Protein AF-A0A355CF50-F1 (afdb_monomer)

pLDDT: mean 78.57, std 14.61, range [40.44, 93.62]

Solvent-accessible surface area (backbone atoms only — not comparable to full-atom values): 6882 Å² total; per-residue (Å²): 145,86,80,70,68,63,63,57,54,55,49,59,54,49,64,58,42,71,77,31,81,57,75,63,32,55,54,50,51,54,53,51,51,53,53,50,50,53,52,49,54,50,50,45,46,55,44,18,62,77,69,74,44,64,57,89,41,47,36,65,70,34,50,57,57,45,48,59,56,47,52,57,33,39,77,69,70,77,45,91,52,69,60,62,51,50,62,76,39,28,75,85,52,52,26,62,59,77,86,53,72,73,56,56,56,50,54,51,52,51,51,53,54,59,61,75,74,109

Nearest PDB structures (foldseek):
  8tnm-assembly1_A  TM=4.807E-01  e=5.693E+00  synthetic construct

Radius of gyration: 20.05 Å; Cα contacts (8 Å, |Δi|>4): 61; chains: 1; bounding box: 43×49×40 Å

Sequence (118 aa):
MESRRDIFTDKTFTWVSLFVGGNNGVEIQIYATGIFDAVLNDLCSSVAVELGQPKERISVEMVGRGLEHFSRSLLRGESTDVVTYLVEHHKMLGLIKQERKGHREKVTYYQEIWVSTA

Mean predicted aligned error: 12.26 Å

Foldseek 3Di:
DPPDPVVVVVVVVVVQCVVVPDPVSVVVVVVVVVVVLVVLLVLLVLLCVVLVHDSVQFDSVLLVVLVVVVVVCVVVVNDDDSSVSCNVCVVVSVRGHDDDPVVVVVVVVVVVVVVVVD

Structure (mmCIF, N/CA/C/O backbone):
data_AF-A0A355CF50-F1
#
_entry.id   AF-A0A355CF50-F1
#
loop_
_atom_site.group_PDB
_atom_site.id
_atom_site.type_symbol
_atom_site.label_atom_id
_atom_site.label_alt_id
_atom_site.label_comp_id
_atom_site.label_asym_id
_atom_site.label_entity_id
_atom_site.label_seq_id
_atom_site.pdbx_PDB_ins_code
_atom_site.Cartn_x
_atom_site.Cartn_y
_atom_site.Cartn_z
_atom_site.occupancy
_atom_site.B_iso_or_equiv
_atom_site.auth_seq_id
_atom_site.auth_comp_id
_atom_site.auth_asym_id
_atom_site.auth_atom_id
_atom_site.pdbx_PDB_model_num
ATOM 1 N N . MET A 1 1 ? 18.582 31.574 14.762 1.00 40.44 1 MET A N 1
ATOM 2 C CA . MET A 1 1 ? 18.641 30.152 15.178 1.00 40.44 1 MET A CA 1
ATOM 3 C C . MET A 1 1 ? 17.812 29.297 14.209 1.00 40.44 1 MET A C 1
ATOM 5 O O . MET A 1 1 ? 16.988 28.506 14.630 1.00 40.44 1 MET A O 1
ATOM 9 N N . GLU A 1 2 ? 18.049 29.444 12.902 1.00 49.78 2 GLU A N 1
ATOM 10 C CA . GLU A 1 2 ? 17.269 28.820 11.817 1.00 49.78 2 GLU A CA 1
ATOM 11 C C . GLU A 1 2 ? 18.259 28.515 10.675 1.00 49.78 2 GLU A C 1
ATOM 13 O O . GLU A 1 2 ? 18.341 29.260 9.711 1.00 49.78 2 GLU A O 1
ATOM 18 N N . SER A 1 3 ? 19.198 27.583 10.884 1.00 53.06 3 SER A N 1
ATOM 19 C CA . SER A 1 3 ? 20.275 27.316 9.899 1.00 53.06 3 SER A CA 1
ATOM 20 C C . SER A 1 3 ? 20.890 25.913 10.041 1.00 53.06 3 SER A C 1
ATOM 22 O O . SER A 1 3 ? 22.076 25.684 9.819 1.00 53.06 3 SER A O 1
ATOM 24 N N . ARG A 1 4 ? 20.118 24.949 10.552 1.00 51.62 4 ARG A N 1
ATOM 25 C CA . ARG A 1 4 ? 20.590 23.560 10.737 1.00 51.62 4 ARG A CA 1
ATOM 26 C C . ARG A 1 4 ? 19.646 22.496 10.182 1.00 51.62 4 ARG A C 1
ATOM 28 O O . ARG A 1 4 ? 20.004 21.324 10.226 1.00 51.62 4 ARG A O 1
ATOM 35 N N . ARG A 1 5 ? 18.472 22.867 9.662 1.00 50.12 5 ARG A N 1
ATOM 36 C CA . ARG A 1 5 ? 17.487 21.909 9.103 1.00 50.12 5 ARG A CA 1
ATOM 37 C C . ARG A 1 5 ? 17.486 21.911 7.570 1.00 50.12 5 ARG A C 1
ATOM 39 O O . ARG A 1 5 ? 17.291 20.876 6.944 1.00 50.12 5 ARG A O 1
ATOM 46 N N . ASP A 1 6 ? 17.814 23.063 7.020 1.00 50.59 6 ASP A N 1
ATOM 47 C CA . ASP A 1 6 ? 18.088 23.436 5.637 1.00 50.59 6 ASP A CA 1
ATOM 48 C C . ASP A 1 6 ? 19.332 22.722 5.068 1.00 50.59 6 ASP A C 1
ATOM 50 O O . ASP A 1 6 ? 19.264 22.065 4.036 1.00 50.59 6 ASP A O 1
ATOM 54 N N . ILE A 1 7 ? 20.448 22.694 5.805 1.00 54.81 7 ILE A N 1
ATOM 55 C CA . ILE A 1 7 ? 21.703 22.081 5.317 1.00 54.81 7 ILE A CA 1
ATOM 56 C C . ILE A 1 7 ? 21.613 20.546 5.182 1.00 54.81 7 ILE A C 1
ATOM 58 O O . ILE A 1 7 ? 22.325 19.943 4.375 1.00 54.81 7 ILE A O 1
ATOM 62 N N . PHE A 1 8 ? 20.782 19.883 5.993 1.00 44.00 8 PHE A N 1
ATOM 63 C CA . PHE A 1 8 ? 20.696 18.416 6.006 1.00 44.00 8 PHE A CA 1
ATOM 64 C C . PHE A 1 8 ? 19.763 17.873 4.912 1.00 44.00 8 PHE A C 1
ATOM 66 O O . PHE A 1 8 ? 20.028 16.815 4.333 1.00 44.00 8 PHE A O 1
ATOM 73 N N . THR A 1 9 ? 18.704 18.619 4.596 1.00 50.22 9 THR A N 1
ATOM 74 C CA . THR A 1 9 ? 17.770 18.292 3.511 1.00 50.22 9 THR A CA 1
ATOM 75 C C . THR A 1 9 ? 18.374 18.596 2.139 1.00 50.22 9 THR A C 1
ATOM 77 O O . THR A 1 9 ? 18.282 17.748 1.253 1.00 50.22 9 THR A O 1
ATOM 80 N N . ASP A 1 10 ? 19.126 19.693 1.995 1.00 52.16 10 ASP A N 1
ATOM 81 C CA . ASP A 1 10 ? 19.826 20.005 0.739 1.00 52.16 10 ASP A CA 1
ATOM 82 C 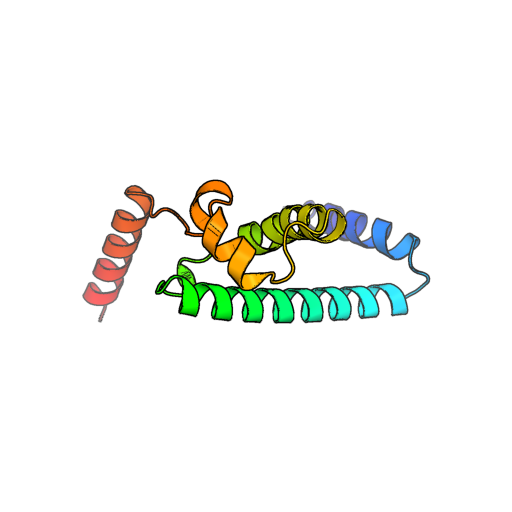C . ASP A 1 10 ? 20.871 18.950 0.368 1.00 52.16 10 ASP A C 1
ATOM 84 O O . ASP A 1 10 ? 20.974 18.533 -0.787 1.00 52.16 10 ASP A O 1
ATOM 88 N N . LYS A 1 11 ? 21.647 18.465 1.343 1.00 54.38 11 LYS A N 1
ATOM 89 C CA . LYS A 1 11 ? 22.714 17.497 1.059 1.00 54.38 11 LYS A CA 1
ATOM 90 C C . LYS A 1 11 ? 22.156 16.144 0.645 1.00 54.38 11 LYS A C 1
ATOM 92 O O . LYS A 1 11 ? 22.611 15.596 -0.350 1.00 54.38 11 LYS A O 1
ATOM 97 N N . THR A 1 12 ? 21.178 15.608 1.372 1.00 54.91 12 THR A N 1
ATOM 98 C CA . THR A 1 12 ? 20.621 14.270 1.102 1.00 54.91 12 THR A CA 1
ATOM 99 C C . THR A 1 12 ? 19.938 14.176 -0.259 1.00 54.91 12 THR A C 1
ATOM 101 O O . THR A 1 12 ? 20.158 13.197 -0.969 1.00 54.91 12 THR A O 1
ATOM 104 N N . PHE A 1 13 ? 19.200 15.212 -0.663 1.00 55.78 13 PHE A N 1
ATOM 105 C CA . PHE A 1 13 ? 18.606 15.276 -1.996 1.00 55.78 13 PHE A CA 1
ATOM 106 C C . PHE A 1 13 ? 19.687 15.392 -3.085 1.00 55.78 13 PHE A C 1
ATOM 108 O O . PHE A 1 13 ? 19.676 14.627 -4.045 1.00 55.78 13 PHE A O 1
ATOM 115 N N . THR A 1 14 ? 20.705 16.238 -2.870 1.00 57.66 14 THR A N 1
ATOM 116 C CA . THR A 1 14 ? 21.842 16.415 -3.796 1.00 57.66 14 THR A CA 1
ATOM 117 C C . THR A 1 14 ? 22.601 15.111 -4.077 1.00 57.66 14 THR A C 1
ATOM 119 O O . THR A 1 14 ? 22.985 14.866 -5.219 1.00 57.66 14 THR A O 1
ATOM 122 N N . TRP A 1 15 ? 22.804 14.243 -3.079 1.00 56.78 15 TRP A N 1
ATOM 123 C CA . TRP A 1 15 ? 23.506 12.964 -3.277 1.00 56.78 15 TRP A CA 1
ATOM 124 C C . TRP A 1 15 ? 22.760 11.991 -4.199 1.00 56.78 15 TRP A C 1
ATOM 126 O O . TRP A 1 15 ? 23.404 11.246 -4.935 1.00 56.78 15 TRP A O 1
ATOM 136 N N . VAL A 1 16 ? 21.425 12.006 -4.192 1.00 58.16 16 VAL A N 1
ATOM 137 C CA . VAL A 1 16 ? 20.604 11.171 -5.086 1.00 58.16 16 VAL A CA 1
ATOM 138 C C . VAL A 1 16 ? 20.574 11.767 -6.497 1.00 58.16 16 VAL A C 1
ATOM 140 O O . VAL A 1 16 ? 20.737 11.038 -7.477 1.00 58.16 16 VAL A O 1
ATOM 143 N N . SER A 1 17 ? 20.486 13.096 -6.609 1.00 54.88 17 SER A N 1
ATOM 144 C CA . SER A 1 17 ? 20.554 13.823 -7.884 1.00 54.88 17 SER A CA 1
ATOM 145 C C . SER A 1 17 ? 21.902 13.681 -8.597 1.00 54.88 17 SER A C 1
ATOM 147 O O . SER A 1 17 ? 21.963 13.772 -9.817 1.00 54.88 17 SER A O 1
ATOM 149 N N . LEU A 1 18 ? 22.998 13.440 -7.867 1.00 56.44 18 LEU A N 1
ATOM 150 C CA . LEU A 1 18 ? 24.322 13.221 -8.466 1.00 56.44 18 LEU A CA 1
ATOM 151 C C . LEU A 1 18 ? 24.405 11.927 -9.299 1.00 56.44 18 LEU A C 1
ATOM 153 O O . LEU A 1 18 ? 25.251 11.843 -10.186 1.00 56.44 18 LEU A O 1
ATOM 157 N N . PHE A 1 19 ? 23.534 10.940 -9.052 1.00 56.59 19 PHE A N 1
ATOM 158 C CA . PHE A 1 19 ? 23.494 9.672 -9.797 1.00 56.59 19 PHE A CA 1
ATOM 159 C C . PHE A 1 19 ? 22.500 9.659 -10.970 1.00 56.59 19 PHE A C 1
ATOM 161 O O . PHE A 1 19 ? 22.574 8.772 -11.819 1.00 56.59 19 PHE A O 1
ATOM 168 N N . VAL A 1 20 ? 21.605 10.645 -11.061 1.00 56.53 20 VAL A N 1
ATOM 169 C CA . VAL A 1 20 ? 20.657 10.798 -12.172 1.00 56.53 20 VAL A CA 1
ATOM 170 C C . VAL A 1 20 ? 20.960 12.127 -12.855 1.00 56.53 20 VAL A C 1
ATOM 172 O O . VAL A 1 20 ? 20.626 13.186 -12.343 1.00 56.53 20 VAL A O 1
ATOM 175 N N . GLY A 1 21 ? 21.663 12.075 -13.988 1.00 49.00 21 GLY A N 1
ATOM 176 C CA . GLY A 1 21 ? 22.243 13.254 -14.638 1.00 49.00 21 GLY A CA 1
ATOM 177 C C . GLY A 1 21 ? 21.261 14.416 -14.862 1.00 49.00 21 GLY A C 1
ATOM 178 O O . GLY A 1 21 ? 20.376 14.336 -15.711 1.00 49.00 21 GLY A O 1
ATOM 179 N N . GLY A 1 22 ? 21.485 15.528 -14.153 1.00 64.94 22 GLY A N 1
ATOM 180 C CA . GLY A 1 22 ? 20.877 16.843 -14.407 1.00 64.94 22 GLY A CA 1
ATOM 181 C C . GLY A 1 22 ? 19.479 17.072 -13.811 1.00 64.94 22 GLY A C 1
ATOM 182 O O . GLY A 1 22 ? 18.886 16.179 -13.215 1.00 64.94 22 GLY A O 1
ATOM 183 N N . ASN A 1 23 ? 18.935 18.287 -13.995 1.00 63.00 23 ASN A N 1
ATOM 184 C CA . ASN A 1 23 ? 17.589 18.700 -13.541 1.00 63.00 23 ASN A CA 1
ATOM 185 C C . ASN A 1 23 ? 16.476 17.695 -13.897 1.00 63.00 23 ASN A C 1
ATOM 187 O O . ASN A 1 23 ? 15.525 17.535 -13.136 1.00 63.00 23 ASN A O 1
ATOM 191 N N . ASN A 1 24 ? 16.634 16.976 -15.012 1.00 68.75 24 ASN A N 1
ATOM 192 C CA . ASN A 1 24 ? 15.717 15.926 -15.453 1.00 68.75 24 ASN A CA 1
ATOM 193 C C . ASN A 1 24 ? 15.555 14.808 -14.408 1.00 68.75 24 ASN A C 1
ATOM 195 O O . ASN A 1 24 ? 14.485 14.219 -14.300 1.00 68.75 24 ASN A O 1
ATOM 199 N N . GLY A 1 25 ? 16.592 14.514 -13.618 1.00 69.56 25 GLY A N 1
ATOM 200 C CA . GLY A 1 25 ? 16.539 13.476 -12.591 1.00 69.56 25 GLY A CA 1
ATOM 201 C C . GLY A 1 25 ? 15.624 13.821 -11.421 1.00 69.56 25 GLY A C 1
ATOM 202 O O . GLY A 1 25 ? 14.881 12.963 -10.948 1.00 69.56 25 GLY A O 1
ATOM 203 N N . VAL A 1 26 ? 15.625 15.087 -10.998 1.00 78.75 26 VAL A N 1
ATOM 204 C CA . VAL A 1 26 ? 14.751 15.579 -9.924 1.00 78.75 26 VAL A CA 1
ATOM 205 C C . VAL A 1 26 ? 13.292 15.552 -10.367 1.00 78.75 26 VAL A C 1
ATOM 207 O O . VAL A 1 26 ? 12.429 15.088 -9.624 1.00 78.75 26 VAL A O 1
ATOM 210 N N . GLU A 1 27 ? 13.014 15.991 -11.595 1.00 79.31 27 GLU A N 1
ATOM 211 C CA . GLU A 1 27 ? 11.665 15.938 -12.161 1.00 79.31 27 GLU A CA 1
ATOM 212 C C . GLU A 1 27 ? 11.157 14.496 -12.245 1.00 79.31 27 GLU A C 1
ATOM 214 O O . GLU A 1 27 ? 10.073 14.193 -11.744 1.00 79.31 27 GLU A O 1
ATOM 219 N N . ILE A 1 28 ? 11.966 13.580 -12.790 1.00 86.06 28 ILE A N 1
ATOM 220 C CA . ILE A 1 28 ? 11.628 12.152 -12.859 1.00 86.06 28 ILE A CA 1
ATOM 221 C C . ILE A 1 28 ? 11.369 11.582 -11.462 1.00 86.06 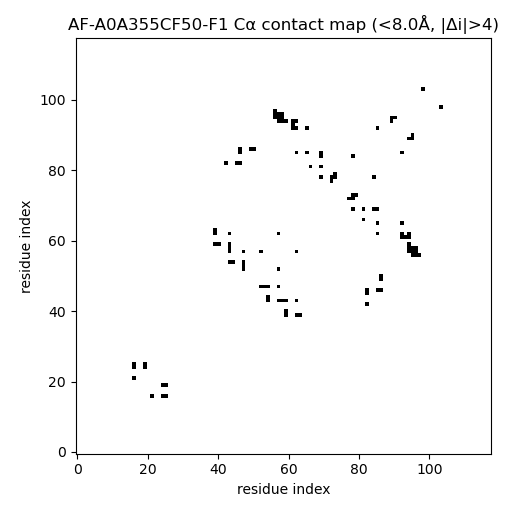28 ILE A C 1
ATOM 223 O O . ILE A 1 28 ? 10.436 10.803 -11.298 1.00 86.06 28 ILE A O 1
ATOM 227 N N . GLN A 1 29 ? 12.138 11.973 -10.444 1.00 85.06 29 GLN A N 1
ATOM 228 C CA . GLN A 1 29 ? 11.945 11.487 -9.078 1.00 85.06 29 GLN A CA 1
ATOM 229 C C . GLN A 1 29 ? 10.619 11.962 -8.465 1.00 85.06 29 GLN A C 1
ATOM 231 O O . GLN A 1 29 ? 9.936 11.174 -7.802 1.00 85.06 29 GLN A O 1
ATOM 236 N N . ILE A 1 30 ? 10.234 13.220 -8.701 1.00 87.44 30 ILE A N 1
ATOM 237 C CA . ILE A 1 30 ? 8.947 13.768 -8.248 1.00 87.44 30 ILE A CA 1
ATOM 238 C C . ILE A 1 30 ? 7.798 13.030 -8.940 1.00 87.44 30 ILE A C 1
ATOM 240 O O . ILE A 1 30 ? 6.883 12.558 -8.263 1.00 87.44 30 ILE A O 1
ATOM 244 N N . TYR A 1 31 ? 7.868 12.859 -10.265 1.00 89.31 31 TYR A N 1
ATOM 245 C CA . TYR A 1 31 ? 6.855 12.109 -11.011 1.00 89.31 31 TYR A CA 1
ATOM 246 C C . TYR A 1 31 ? 6.787 10.644 -10.574 1.00 89.31 31 TYR A C 1
ATOM 248 O O . TYR A 1 31 ? 5.697 10.131 -10.335 1.00 89.31 31 TYR A O 1
ATOM 256 N N . ALA A 1 32 ? 7.930 9.977 -10.410 1.00 87.56 32 ALA A N 1
ATOM 257 C CA . ALA A 1 32 ? 7.994 8.587 -9.972 1.00 87.56 32 ALA A CA 1
ATOM 258 C C . ALA A 1 32 ? 7.365 8.405 -8.589 1.00 87.56 32 ALA A C 1
ATOM 260 O O . ALA A 1 32 ? 6.558 7.500 -8.396 1.00 87.56 32 ALA A O 1
ATOM 261 N N . THR A 1 33 ? 7.685 9.293 -7.646 1.00 90.50 33 THR A N 1
ATOM 262 C CA . THR A 1 33 ? 7.116 9.242 -6.294 1.00 90.50 33 THR A CA 1
ATOM 263 C C . THR A 1 33 ? 5.615 9.514 -6.322 1.00 90.50 33 THR A C 1
ATOM 265 O O . THR A 1 33 ? 4.861 8.800 -5.670 1.00 90.50 33 THR A O 1
ATOM 268 N N . GLY A 1 34 ? 5.163 10.489 -7.117 1.00 91.94 34 GLY A N 1
ATOM 269 C CA . GLY A 1 34 ? 3.739 10.796 -7.257 1.00 91.94 34 GLY A CA 1
ATOM 270 C C . GLY A 1 34 ? 2.934 9.646 -7.866 1.00 91.94 34 GLY A C 1
ATOM 271 O O . GLY A 1 34 ? 1.868 9.307 -7.360 1.00 91.94 34 GLY A O 1
ATOM 272 N N . ILE A 1 35 ? 3.456 9.000 -8.913 1.00 91.06 35 ILE A N 1
ATOM 273 C CA . ILE A 1 35 ? 2.821 7.824 -9.527 1.00 91.06 35 ILE A CA 1
ATOM 274 C C . ILE A 1 35 ? 2.792 6.658 -8.537 1.00 91.06 35 ILE A C 1
ATOM 276 O O . ILE A 1 35 ? 1.764 6.001 -8.390 1.00 91.06 35 ILE A O 1
ATOM 280 N N . PHE A 1 36 ? 3.901 6.409 -7.840 1.00 88.62 36 PHE A N 1
ATOM 281 C CA . PHE A 1 36 ? 3.987 5.336 -6.856 1.00 88.62 36 PHE A CA 1
ATOM 282 C C . PHE A 1 36 ? 2.984 5.525 -5.711 1.00 88.62 36 PHE A C 1
ATOM 284 O O . PHE A 1 36 ? 2.263 4.588 -5.369 1.00 88.62 36 PHE A O 1
ATOM 291 N N . ASP A 1 37 ? 2.885 6.738 -5.166 1.00 89.06 37 ASP A N 1
ATOM 292 C CA . ASP A 1 37 ? 1.932 7.056 -4.102 1.00 89.06 37 ASP A CA 1
ATOM 293 C C . ASP A 1 37 ? 0.476 6.942 -4.583 1.00 89.06 37 ASP A C 1
ATOM 295 O O . ASP A 1 37 ? -0.362 6.364 -3.891 1.00 89.06 37 ASP A O 1
ATOM 299 N N . ALA A 1 38 ? 0.176 7.386 -5.809 1.00 93.62 38 ALA A N 1
ATOM 300 C CA . ALA A 1 38 ? -1.153 7.235 -6.401 1.00 93.62 38 ALA A CA 1
ATOM 301 C C . ALA A 1 38 ? -1.572 5.759 -6.529 1.00 93.62 38 ALA A C 1
ATOM 303 O O . ALA A 1 38 ? -2.685 5.400 -6.138 1.00 93.62 38 ALA A O 1
ATOM 304 N N . VAL A 1 39 ? -0.673 4.897 -7.017 1.00 93.38 39 VAL A N 1
ATOM 305 C CA . VAL A 1 39 ? -0.915 3.449 -7.141 1.00 93.38 39 VAL A CA 1
ATOM 306 C C . VAL A 1 39 ? -1.083 2.797 -5.768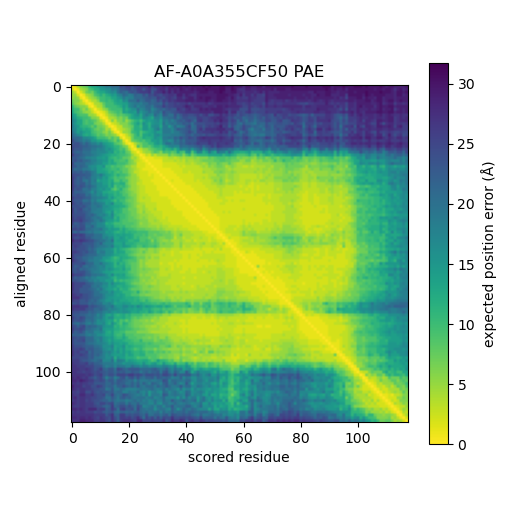 1.00 93.38 39 VAL A C 1
ATOM 308 O O . VAL A 1 39 ? -2.011 2.014 -5.567 1.00 93.38 39 VAL A O 1
ATOM 311 N N . LEU A 1 40 ? -0.232 3.135 -4.795 1.00 91.31 40 LEU A N 1
ATOM 312 C CA . LEU A 1 40 ? -0.371 2.629 -3.427 1.00 91.31 40 LEU A CA 1
ATOM 313 C C . LEU A 1 40 ? -1.698 3.041 -2.793 1.00 91.31 40 LEU A C 1
ATOM 315 O O . LEU A 1 40 ? -2.330 2.246 -2.097 1.00 91.31 40 LEU A O 1
ATOM 319 N N . ASN A 1 41 ? -2.127 4.277 -3.022 1.00 91.69 41 ASN A N 1
ATOM 320 C CA . ASN A 1 41 ? -3.365 4.808 -2.478 1.00 91.69 41 ASN A CA 1
ATOM 321 C C . ASN A 1 41 ? -4.612 4.128 -3.075 1.00 91.69 41 ASN A C 1
ATOM 323 O O . ASN A 1 41 ? -5.596 3.923 -2.354 1.00 91.69 41 ASN A O 1
ATOM 327 N N . ASP A 1 42 ? -4.567 3.764 -4.358 1.00 93.12 42 ASP A N 1
ATOM 328 C CA . ASP A 1 42 ? -5.608 2.974 -5.025 1.00 93.12 42 ASP A CA 1
ATOM 329 C C . ASP A 1 42 ? -5.646 1.528 -4.504 1.00 93.12 42 ASP A C 1
ATOM 331 O O . ASP A 1 42 ? -6.699 1.018 -4.108 1.00 93.12 42 ASP A O 1
ATOM 335 N N . LEU A 1 43 ? -4.473 0.907 -4.346 1.00 92.31 43 LEU A N 1
ATOM 336 C CA . LEU A 1 43 ? -4.344 -0.420 -3.745 1.00 92.31 43 LEU A CA 1
ATOM 337 C C . LEU A 1 43 ? -4.878 -0.451 -2.306 1.00 92.31 43 LEU A C 1
ATOM 339 O O . LEU A 1 43 ? -5.628 -1.353 -1.941 1.00 92.31 43 LEU A O 1
ATOM 343 N N . CYS A 1 44 ? -4.556 0.561 -1.493 1.00 91.38 44 CYS A N 1
ATOM 344 C CA . CYS A 1 44 ? -5.104 0.697 -0.143 1.00 91.38 44 CYS A CA 1
ATOM 345 C C . CYS A 1 44 ? -6.632 0.798 -0.159 1.00 91.38 44 CYS A C 1
ATOM 347 O O . CYS A 1 44 ? -7.278 0.257 0.732 1.00 91.38 44 CYS A O 1
ATOM 349 N N . SER A 1 45 ? -7.211 1.478 -1.154 1.00 91.50 45 SER A N 1
ATOM 350 C CA . SER A 1 45 ? -8.664 1.566 -1.313 1.00 91.50 45 SER A CA 1
ATOM 351 C C . SER A 1 45 ? -9.278 0.203 -1.629 1.00 91.50 45 SER A C 1
ATOM 353 O O . SER A 1 45 ? -10.270 -0.174 -1.015 1.00 91.50 45 SER A O 1
ATOM 355 N N . SER A 1 46 ? -8.663 -0.564 -2.529 1.00 92.94 46 SER A N 1
ATOM 356 C CA . SER A 1 46 ? -9.123 -1.913 -2.883 1.00 92.94 46 SER A CA 1
ATOM 357 C C . SER A 1 46 ? -9.040 -2.875 -1.693 1.00 92.94 46 SER A C 1
ATOM 359 O O . SER A 1 46 ? -10.000 -3.574 -1.379 1.00 92.94 46 SER A O 1
ATOM 361 N N . VAL A 1 47 ? -7.930 -2.838 -0.949 1.00 90.94 47 VAL A N 1
ATOM 362 C CA . VAL A 1 47 ? -7.755 -3.628 0.281 1.00 90.94 47 VAL A CA 1
ATOM 363 C C . VAL A 1 47 ? -8.739 -3.189 1.380 1.00 90.94 47 VAL A C 1
ATOM 365 O O . VAL A 1 47 ? -9.202 -4.027 2.150 1.00 90.94 47 VAL A O 1
ATOM 368 N N . ALA A 1 48 ? -9.100 -1.900 1.451 1.00 91.19 48 ALA A N 1
ATOM 369 C CA . ALA A 1 48 ? -10.114 -1.385 2.382 1.00 91.19 48 ALA A CA 1
ATOM 370 C C . ALA A 1 48 ? -11.500 -1.970 2.113 1.00 91.19 48 ALA A C 1
ATOM 372 O O . ALA A 1 48 ? -12.178 -2.386 3.055 1.00 91.19 48 ALA A O 1
ATOM 373 N N . VAL A 1 49 ? -11.888 -2.020 0.835 1.00 92.06 49 VAL A N 1
ATOM 374 C CA . VAL A 1 49 ? -13.155 -2.612 0.393 1.00 92.06 49 VAL A CA 1
ATOM 375 C C . VAL A 1 49 ? -13.205 -4.089 0.773 1.00 92.06 49 VAL A C 1
ATOM 377 O O . VAL A 1 49 ? -14.170 -4.511 1.407 1.00 92.06 49 VAL A O 1
ATOM 380 N N . GLU A 1 50 ? -12.145 -4.844 0.483 1.00 91.81 50 GLU A N 1
ATOM 381 C CA . GLU A 1 50 ? -12.110 -6.288 0.739 1.00 91.81 50 GLU A CA 1
ATOM 382 C C . GLU A 1 50 ? -12.067 -6.628 2.243 1.00 91.81 50 GLU A C 1
ATOM 384 O O . GLU A 1 50 ? -12.713 -7.567 2.701 1.00 91.81 50 GLU A O 1
ATOM 389 N N . LEU A 1 51 ? -11.355 -5.833 3.055 1.00 88.06 51 LEU A N 1
ATOM 390 C CA . LEU A 1 51 ? -11.320 -5.999 4.517 1.00 88.06 51 LEU A CA 1
ATOM 391 C C . LEU A 1 51 ? -12.556 -5.428 5.233 1.00 88.06 51 LEU A C 1
ATOM 393 O O . LEU A 1 51 ? -12.689 -5.609 6.448 1.00 88.06 51 LEU A O 1
ATOM 397 N N . GLY A 1 52 ? -13.425 -4.693 4.532 1.00 88.25 52 GLY A N 1
ATOM 398 C CA . GLY A 1 52 ? -14.558 -3.985 5.131 1.00 88.25 52 GLY A CA 1
ATOM 399 C C . GLY A 1 52 ? -14.142 -2.948 6.184 1.00 88.25 52 GLY A C 1
ATOM 400 O O . GLY A 1 52 ? -14.856 -2.738 7.165 1.00 88.25 52 GLY A O 1
ATOM 401 N N . GLN A 1 53 ? -12.962 -2.337 6.032 1.00 86.56 53 GLN A N 1
ATOM 402 C CA . GLN A 1 53 ? -12.434 -1.328 6.956 1.00 86.56 53 GLN A CA 1
ATOM 403 C C . GLN A 1 53 ? -12.420 0.056 6.300 1.00 86.56 53 GLN A C 1
ATOM 405 O O . GLN A 1 53 ? -12.216 0.164 5.093 1.00 86.56 53 GLN A O 1
ATOM 410 N N . PRO A 1 54 ? -12.576 1.139 7.079 1.00 85.25 54 PRO A N 1
ATOM 411 C CA . PRO A 1 54 ? -12.390 2.485 6.556 1.00 85.25 54 PRO A CA 1
ATOM 412 C C . PRO A 1 54 ? -10.932 2.684 6.115 1.00 85.25 54 PRO A C 1
ATOM 414 O O . PRO A 1 54 ? -9.997 2.218 6.777 1.00 85.25 54 PRO A O 1
ATOM 417 N N . LYS A 1 55 ? -10.725 3.395 5.003 1.00 84.00 55 LYS A N 1
ATOM 418 C CA . LYS A 1 55 ? -9.401 3.600 4.394 1.00 84.00 55 LYS A CA 1
ATOM 419 C C . LYS A 1 55 ? -8.416 4.274 5.353 1.00 84.00 55 LYS A C 1
ATOM 421 O O . LYS A 1 55 ? -7.229 3.964 5.341 1.00 84.00 55 LYS A O 1
ATOM 426 N N . GLU A 1 56 ? -8.905 5.132 6.243 1.00 83.31 56 GLU A N 1
ATOM 427 C CA . GLU A 1 56 ? -8.118 5.846 7.254 1.00 83.31 56 GLU A CA 1
ATOM 428 C C . GLU A 1 56 ? -7.423 4.888 8.235 1.00 83.31 56 GLU A C 1
ATOM 430 O O . GLU A 1 56 ? -6.358 5.203 8.788 1.00 83.31 56 GLU A O 1
ATOM 435 N N . ARG A 1 57 ? -8.010 3.699 8.434 1.00 84.69 57 ARG A N 1
ATOM 436 C CA . ARG A 1 57 ? -7.448 2.639 9.273 1.00 84.69 57 ARG A CA 1
ATOM 437 C C . ARG A 1 57 ? -6.395 1.802 8.565 1.00 84.69 57 ARG A C 1
ATOM 439 O O . ARG A 1 57 ? -5.653 1.111 9.257 1.00 84.69 57 ARG A O 1
ATOM 446 N N . ILE A 1 58 ? -6.275 1.875 7.244 1.00 88.56 58 ILE A N 1
ATOM 447 C CA . ILE A 1 58 ? -5.227 1.161 6.515 1.00 88.56 58 ILE A CA 1
ATOM 448 C C . ILE A 1 58 ? -3.937 1.980 6.519 1.00 88.56 58 ILE A C 1
ATOM 450 O O . ILE A 1 58 ? -3.921 3.197 6.322 1.00 88.56 58 ILE A O 1
ATOM 454 N N . SER A 1 59 ? -2.824 1.310 6.806 1.00 89.31 59 SER A N 1
ATOM 455 C CA . SER A 1 59 ? -1.498 1.916 6.747 1.00 89.31 59 SER A CA 1
ATOM 456 C C . SER A 1 59 ? -0.888 1.760 5.359 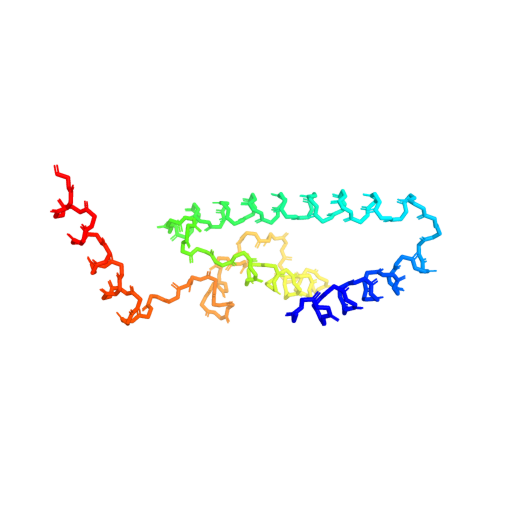1.00 89.31 59 SER A C 1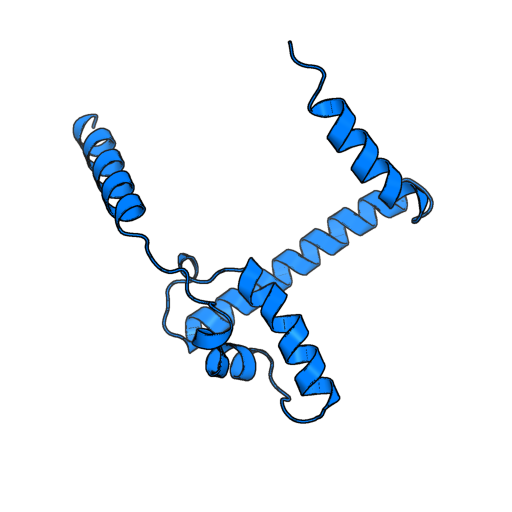
ATOM 458 O O . SER A 1 59 ? -0.458 0.670 4.990 1.00 89.31 59 SER A O 1
ATOM 460 N N . VAL A 1 60 ? -0.793 2.873 4.626 1.00 88.12 60 VAL A N 1
ATOM 461 C CA . VAL A 1 60 ? -0.146 2.937 3.304 1.00 88.12 60 VAL A CA 1
ATOM 462 C C . VAL A 1 60 ? 1.301 2.432 3.365 1.00 88.12 60 VAL A C 1
ATOM 464 O O . VAL A 1 60 ? 1.715 1.652 2.513 1.00 88.12 60 VAL A O 1
ATOM 467 N N . GLU A 1 61 ? 2.047 2.782 4.420 1.00 87.50 61 GLU A N 1
ATOM 468 C CA . GLU A 1 61 ? 3.419 2.294 4.633 1.00 87.50 61 GLU A CA 1
ATOM 469 C C . GLU A 1 61 ? 3.472 0.762 4.744 1.00 87.50 61 GLU A C 1
ATOM 471 O O . GLU A 1 61 ? 4.348 0.124 4.161 1.00 87.50 61 GLU A O 1
ATOM 476 N N . MET A 1 62 ? 2.525 0.154 5.468 1.00 92.81 62 MET A N 1
ATOM 477 C CA . MET A 1 62 ? 2.514 -1.300 5.662 1.00 92.81 62 MET A CA 1
ATOM 478 C C . MET A 1 62 ? 2.045 -2.043 4.413 1.00 92.81 62 MET A C 1
ATOM 480 O O . MET A 1 62 ? 2.557 -3.125 4.138 1.00 92.81 62 MET A O 1
ATOM 484 N N . VAL A 1 63 ? 1.140 -1.455 3.624 1.00 91.31 63 VAL A N 1
ATOM 485 C CA . VAL A 1 63 ? 0.789 -1.970 2.292 1.00 91.31 63 VAL A CA 1
ATOM 486 C C . VAL A 1 63 ? 2.017 -1.943 1.381 1.00 91.31 63 VAL A C 1
ATOM 488 O O . VAL A 1 63 ? 2.344 -2.964 0.781 1.00 91.31 63 VAL A O 1
ATOM 491 N N . GLY A 1 64 ? 2.756 -0.828 1.355 1.00 88.56 64 GLY A N 1
ATOM 492 C CA . GLY A 1 64 ? 4.009 -0.706 0.607 1.00 88.56 64 GLY A CA 1
ATOM 493 C C . GLY A 1 64 ? 5.054 -1.747 1.021 1.00 88.56 64 GLY A C 1
ATOM 494 O O . GLY A 1 64 ? 5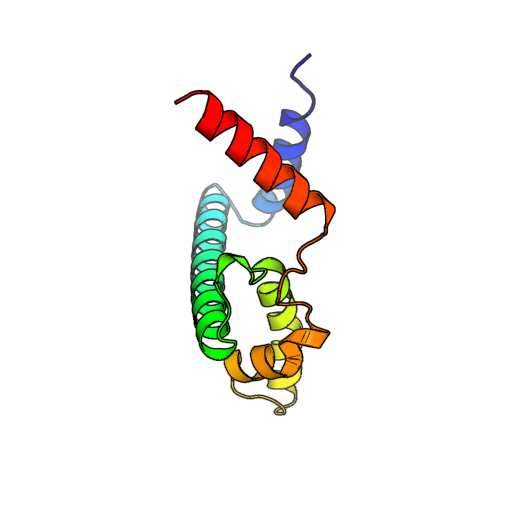.609 -2.428 0.164 1.00 88.56 64 GLY A O 1
ATOM 495 N N . ARG A 1 65 ? 5.267 -1.959 2.329 1.00 87.44 65 ARG A N 1
ATOM 496 C CA . ARG A 1 65 ? 6.137 -3.043 2.831 1.00 87.44 65 ARG A CA 1
ATOM 497 C C . ARG A 1 65 ? 5.620 -4.436 2.461 1.00 87.44 65 ARG A C 1
ATOM 499 O O . ARG A 1 65 ? 6.409 -5.322 2.148 1.00 87.44 65 ARG A O 1
ATOM 506 N N . GLY A 1 66 ? 4.303 -4.634 2.463 1.00 90.50 66 GLY A N 1
ATOM 507 C CA . GLY A 1 66 ? 3.658 -5.879 2.046 1.00 90.50 66 GLY A CA 1
ATOM 508 C C . GLY A 1 66 ? 3.931 -6.254 0.587 1.00 90.50 66 GLY A C 1
ATOM 509 O O . GLY A 1 66 ? 4.018 -7.443 0.280 1.00 90.50 66 GLY A O 1
ATOM 510 N N . LEU A 1 67 ? 4.157 -5.274 -0.297 1.00 91.44 67 LEU A N 1
ATOM 511 C CA . LEU A 1 67 ? 4.509 -5.528 -1.699 1.00 91.44 67 LEU A CA 1
ATOM 512 C C . LEU A 1 67 ? 5.842 -6.266 -1.854 1.00 91.44 67 LEU A C 1
ATOM 514 O O . LEU A 1 67 ? 5.978 -7.080 -2.765 1.00 91.44 67 LEU A O 1
ATOM 518 N N . GLU A 1 68 ? 6.814 -6.047 -0.965 1.00 89.25 68 GLU A N 1
ATOM 519 C CA . GLU A 1 68 ? 8.074 -6.801 -0.996 1.00 89.25 68 GLU A CA 1
ATOM 520 C C . GLU A 1 68 ? 7.849 -8.284 -0.679 1.00 89.25 68 GLU A C 1
ATOM 522 O O . GLU A 1 68 ? 8.454 -9.164 -1.298 1.00 89.25 68 GLU A O 1
ATOM 527 N N . HIS A 1 69 ? 6.952 -8.571 0.267 1.00 88.62 69 HIS A N 1
ATOM 528 C CA . HIS A 1 69 ? 6.565 -9.935 0.619 1.00 88.62 69 HIS A CA 1
ATOM 529 C C . HIS A 1 69 ? 5.782 -10.604 -0.514 1.00 88.62 69 HIS A C 1
ATOM 531 O O . HIS A 1 69 ? 6.105 -11.734 -0.890 1.00 88.62 69 HIS A O 1
ATOM 537 N N . PHE A 1 70 ? 4.835 -9.880 -1.116 1.00 91.44 70 PHE A N 1
ATOM 538 C CA . PHE A 1 70 ? 4.099 -10.348 -2.286 1.00 91.44 70 PHE A CA 1
ATOM 539 C C . PHE A 1 70 ? 5.034 -10.631 -3.464 1.00 91.44 70 PHE A C 1
ATOM 541 O O . PHE A 1 70 ? 4.968 -11.710 -4.036 1.00 91.44 70 PHE A O 1
ATOM 548 N N . SER A 1 71 ? 5.959 -9.720 -3.783 1.00 91.50 71 SER A N 1
ATOM 549 C CA . SER A 1 71 ? 6.932 -9.891 -4.870 1.00 91.50 71 SER A CA 1
ATOM 550 C C . SER A 1 71 ? 7.734 -11.189 -4.718 1.00 91.50 71 SER A C 1
ATOM 552 O O . SER A 1 71 ? 7.885 -11.954 -5.670 1.00 91.50 71 SER A O 1
ATOM 554 N N . ARG A 1 72 ? 8.168 -11.517 -3.494 1.00 90.12 72 ARG A N 1
ATOM 555 C CA . ARG A 1 72 ? 8.850 -12.791 -3.211 1.00 90.12 72 ARG A CA 1
ATOM 556 C C . ARG A 1 72 ? 7.943 -14.008 -3.403 1.00 90.12 72 ARG A C 1
ATOM 558 O O . ARG A 1 72 ? 8.426 -15.026 -3.889 1.00 90.12 72 ARG A O 1
ATOM 565 N N . SER A 1 73 ? 6.670 -13.919 -3.025 1.00 88.62 73 SER A N 1
ATOM 566 C CA . SER A 1 73 ? 5.688 -15.000 -3.203 1.00 88.62 73 SER A CA 1
ATOM 567 C C . SER A 1 73 ? 5.306 -15.192 -4.679 1.00 88.62 73 SER A C 1
ATOM 569 O O . SER A 1 73 ? 5.241 -16.322 -5.163 1.00 88.62 73 SER A O 1
ATOM 571 N N . LEU A 1 74 ? 5.174 -14.096 -5.431 1.00 91.44 74 LEU A N 1
ATOM 572 C CA . LEU A 1 74 ? 4.932 -14.092 -6.874 1.00 91.44 74 LEU A CA 1
ATOM 573 C C . LEU A 1 74 ? 6.085 -14.753 -7.633 1.00 91.44 74 LEU A C 1
ATOM 575 O O . LEU A 1 74 ? 5.856 -15.612 -8.479 1.00 91.44 74 LEU A O 1
ATOM 579 N N . LEU A 1 75 ? 7.333 -14.419 -7.284 1.00 90.25 75 LEU A N 1
ATOM 580 C CA . LEU A 1 75 ? 8.522 -15.046 -7.876 1.00 90.25 75 LEU A CA 1
ATOM 581 C C . LEU A 1 75 ? 8.627 -16.549 -7.573 1.00 90.25 75 LEU A C 1
ATOM 583 O O . LEU A 1 75 ? 9.268 -17.279 -8.325 1.00 90.25 75 LEU A O 1
ATOM 587 N N . ARG A 1 76 ? 8.002 -17.021 -6.488 1.00 89.56 76 ARG A N 1
ATOM 588 C CA . ARG A 1 76 ? 7.901 -18.448 -6.143 1.00 89.56 76 ARG A CA 1
ATOM 589 C C . ARG A 1 76 ? 6.705 -19.146 -6.795 1.00 89.56 76 ARG A C 1
ATOM 591 O O . ARG A 1 76 ? 6.608 -20.364 -6.700 1.00 89.56 76 ARG A O 1
ATOM 598 N N . GLY A 1 77 ? 5.816 -18.398 -7.453 1.00 88.75 77 GLY A N 1
ATOM 599 C CA . GLY A 1 77 ? 4.576 -18.916 -8.036 1.00 88.75 77 GLY A CA 1
ATOM 600 C C . GLY A 1 77 ? 3.504 -19.277 -7.003 1.00 88.75 77 GLY A C 1
ATOM 601 O O . GLY A 1 77 ? 2.557 -19.980 -7.336 1.00 88.75 77 GLY A O 1
ATOM 602 N N . GLU A 1 78 ? 3.652 -18.824 -5.757 1.00 84.00 78 GLU A N 1
ATOM 603 C CA . GLU A 1 78 ? 2.737 -19.138 -4.651 1.00 84.00 78 GLU A CA 1
ATOM 604 C C . GLU A 1 78 ? 1.487 -18.244 -4.661 1.00 84.00 78 GLU A C 1
ATOM 606 O O . GLU A 1 78 ? 0.416 -18.687 -4.259 1.00 84.00 78 GLU A O 1
ATOM 611 N N . SER A 1 79 ? 1.615 -17.000 -5.134 1.00 86.00 79 SER A N 1
ATOM 612 C CA . SER A 1 79 ? 0.528 -16.013 -5.164 1.00 86.00 79 SER A CA 1
ATOM 613 C C . SER A 1 79 ? 0.522 -15.262 -6.490 1.00 86.00 79 SER A C 1
ATOM 615 O O . SER A 1 79 ? 1.577 -14.863 -6.975 1.00 86.00 79 SER A O 1
ATOM 617 N N . THR A 1 80 ? -0.658 -15.038 -7.070 1.00 87.75 80 THR A N 1
ATOM 618 C CA . THR A 1 80 ? -0.805 -14.332 -8.361 1.00 87.75 80 THR A CA 1
ATOM 619 C C . THR A 1 80 ? -1.502 -12.981 -8.217 1.00 87.75 80 THR A C 1
ATOM 621 O O . THR A 1 80 ? -1.261 -12.088 -9.024 1.00 87.75 80 THR A O 1
ATOM 624 N N . ASP A 1 81 ? -2.321 -12.812 -7.176 1.00 90.94 81 ASP A N 1
ATOM 625 C CA . ASP A 1 81 ? -3.069 -11.582 -6.923 1.00 90.94 81 ASP A CA 1
ATOM 626 C C . ASP A 1 81 ? -2.580 -10.857 -5.663 1.00 90.94 81 ASP A C 1
ATOM 628 O O . ASP A 1 81 ? -2.471 -11.438 -4.580 1.00 90.94 81 ASP A O 1
ATOM 632 N N . VAL A 1 82 ? -2.289 -9.566 -5.819 1.00 90.12 82 VAL A N 1
ATOM 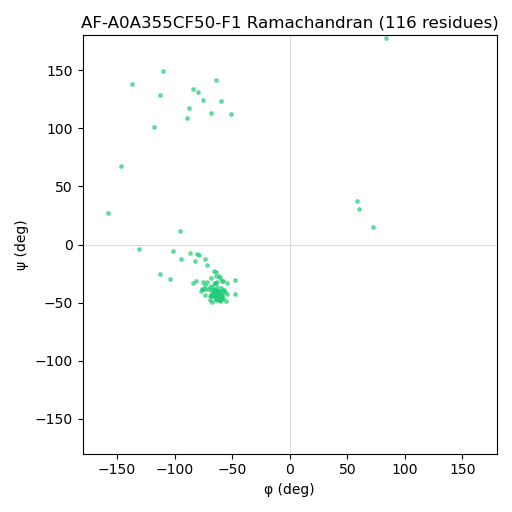633 C CA . VAL A 1 82 ? -1.712 -8.728 -4.762 1.00 90.12 82 VAL A CA 1
ATOM 634 C C . VAL A 1 82 ? -2.737 -8.373 -3.689 1.00 90.12 82 VAL A C 1
ATOM 636 O O . VAL A 1 82 ? -2.396 -8.360 -2.507 1.00 90.12 82 VAL A O 1
ATOM 639 N N . VAL A 1 83 ? -3.991 -8.112 -4.075 1.00 90.75 83 VAL A N 1
ATOM 640 C CA . VAL A 1 83 ? -5.050 -7.719 -3.134 1.00 90.75 83 VAL A CA 1
ATOM 641 C C . VAL A 1 83 ? -5.381 -8.8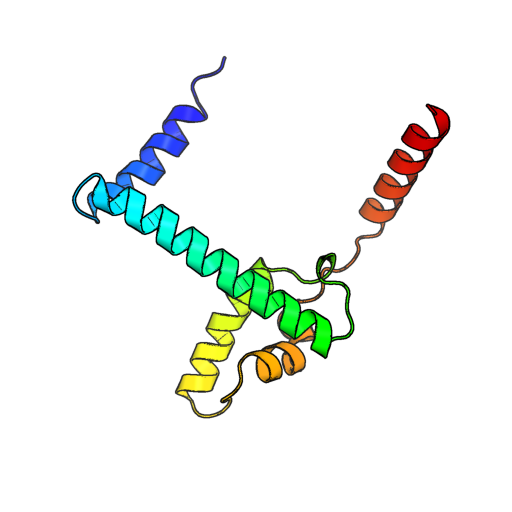98 -2.229 1.00 90.75 83 VAL A C 1
ATOM 643 O O . VAL A 1 83 ? -5.321 -8.762 -1.008 1.00 90.75 83 VAL A O 1
ATOM 646 N N . THR A 1 84 ? -5.613 -10.071 -2.819 1.00 91.12 84 THR A N 1
ATOM 647 C CA . THR A 1 84 ? -5.872 -11.327 -2.104 1.00 91.12 84 THR A CA 1
ATOM 648 C C . THR A 1 84 ? -4.742 -11.640 -1.126 1.00 91.12 84 THR A C 1
ATOM 650 O O . THR A 1 84 ? -4.998 -11.844 0.059 1.00 91.12 84 THR A O 1
ATOM 653 N N . TYR A 1 85 ? -3.480 -11.571 -1.569 1.00 91.94 85 TYR A N 1
ATOM 654 C CA . TYR A 1 85 ? -2.334 -11.836 -0.697 1.00 91.94 85 TYR A CA 1
ATOM 655 C C . TYR A 1 85 ? -2.285 -10.900 0.520 1.00 91.94 85 TYR A C 1
ATOM 657 O O . TYR A 1 85 ? -2.093 -11.349 1.655 1.00 91.94 85 TYR A O 1
ATOM 665 N N . LEU A 1 86 ? -2.473 -9.594 0.298 1.00 89.25 86 LEU A N 1
ATOM 666 C CA . LEU A 1 86 ? -2.456 -8.589 1.362 1.00 89.25 86 LEU A CA 1
ATOM 667 C C . LEU A 1 86 ? -3.612 -8.781 2.349 1.00 89.25 86 LEU A C 1
ATOM 669 O O . LEU A 1 86 ? -3.417 -8.632 3.555 1.00 89.25 86 LEU A O 1
ATOM 673 N N . VAL A 1 87 ? -4.797 -9.136 1.852 1.00 90.69 87 VAL A N 1
ATOM 674 C CA . VAL A 1 87 ? -5.987 -9.396 2.668 1.00 90.69 87 VAL A CA 1
ATOM 675 C C . VAL A 1 87 ? -5.807 -10.661 3.499 1.00 90.69 87 VAL A C 1
ATOM 677 O O . VAL A 1 87 ? -6.076 -10.634 4.695 1.00 90.69 87 VAL A O 1
ATOM 680 N N . GLU A 1 88 ? -5.281 -11.749 2.945 1.00 91.56 88 GLU A N 1
ATOM 681 C CA . GLU A 1 88 ? -5.022 -12.980 3.705 1.00 91.56 88 GLU A CA 1
ATOM 682 C C . GLU A 1 88 ? -3.983 -12.762 4.815 1.00 91.56 88 GLU A C 1
ATOM 684 O O . GLU A 1 88 ? -4.153 -13.213 5.951 1.00 91.56 88 GLU A O 1
ATOM 689 N N . HIS A 1 89 ? -2.938 -11.986 4.521 1.00 89.69 89 HIS A N 1
ATOM 690 C CA . HIS A 1 89 ? -1.822 -11.739 5.435 1.00 89.69 89 HIS A CA 1
ATOM 691 C C . HIS A 1 89 ? -1.977 -10.447 6.255 1.00 89.69 89 HIS A C 1
ATOM 693 O O . HIS A 1 89 ? -1.036 -10.043 6.946 1.00 89.69 89 HIS A O 1
ATOM 699 N N . HIS A 1 90 ? -3.157 -9.811 6.253 1.00 86.75 90 HIS A N 1
ATOM 700 C CA . HIS A 1 90 ? -3.370 -8.479 6.840 1.00 86.75 90 HIS A CA 1
ATOM 701 C C . HIS A 1 90 ? -2.949 -8.366 8.314 1.00 86.75 90 HIS A C 1
ATOM 703 O O . HIS A 1 90 ? -2.473 -7.313 8.744 1.00 86.75 90 HIS A O 1
ATOM 709 N N . LYS A 1 91 ? -3.098 -9.450 9.093 1.00 85.44 91 LYS A N 1
ATOM 710 C CA . LYS A 1 91 ? -2.691 -9.511 10.510 1.00 85.44 91 LYS A CA 1
ATOM 711 C C . LYS A 1 91 ? -1.179 -9.595 10.677 1.00 85.44 91 LYS A C 1
ATOM 713 O O . LYS A 1 91 ? -0.630 -8.902 11.526 1.00 85.44 91 LYS A O 1
ATOM 718 N N . MET A 1 92 ? -0.516 -10.427 9.873 1.00 87.06 92 MET A N 1
ATOM 719 C CA . MET A 1 92 ? 0.941 -10.586 9.896 1.00 87.06 92 MET A CA 1
ATOM 720 C C . MET A 1 92 ? 1.635 -9.300 9.440 1.00 87.06 92 MET A C 1
ATOM 722 O O . MET A 1 92 ? 2.632 -8.890 10.026 1.00 87.06 92 MET A O 1
ATOM 726 N N . LEU A 1 93 ? 1.075 -8.655 8.418 1.00 85.25 93 LEU A N 1
ATOM 727 C CA . LEU A 1 93 ? 1.590 -7.418 7.842 1.00 85.25 93 LEU A CA 1
ATOM 728 C C . LEU A 1 93 ? 1.201 -6.169 8.643 1.00 85.25 93 LEU A C 1
ATOM 730 O O . LEU A 1 93 ? 1.683 -5.088 8.331 1.00 85.25 93 LEU A O 1
ATOM 734 N N . GLY A 1 94 ? 0.330 -6.277 9.652 1.00 85.38 94 GLY A N 1
ATOM 735 C CA . GLY A 1 94 ? -0.112 -5.126 10.444 1.00 85.38 94 GLY A CA 1
ATOM 736 C C . GLY A 1 94 ? -0.775 -4.028 9.602 1.00 85.38 94 GLY A C 1
ATOM 737 O O . GLY A 1 94 ? -0.561 -2.845 9.863 1.00 85.38 94 GLY A O 1
ATOM 738 N N . LEU A 1 95 ? -1.551 -4.404 8.574 1.00 85.25 95 LEU A N 1
ATOM 739 C CA . LEU A 1 95 ? -2.147 -3.448 7.626 1.00 85.25 95 LEU A CA 1
ATOM 740 C C . LEU A 1 95 ? -3.160 -2.511 8.292 1.00 85.25 95 LEU 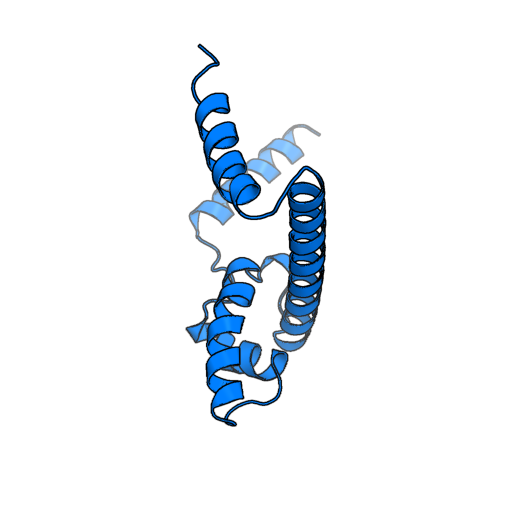A C 1
ATOM 742 O O . LEU A 1 95 ? -3.276 -1.347 7.907 1.00 85.25 95 LEU A O 1
ATOM 746 N N . ILE A 1 96 ? -3.878 -3.014 9.298 1.00 85.88 96 ILE A N 1
ATOM 747 C CA . ILE A 1 96 ? -4.863 -2.250 10.061 1.00 85.88 96 ILE A CA 1
ATOM 748 C C . ILE A 1 96 ? -4.144 -1.552 11.214 1.00 85.88 96 ILE A C 1
ATOM 750 O O . ILE A 1 96 ? -3.607 -2.197 12.117 1.00 85.88 96 ILE A O 1
ATOM 754 N N . LYS A 1 97 ? -4.167 -0.218 11.210 1.00 84.31 97 LYS A N 1
ATOM 755 C CA . LYS A 1 97 ? -3.651 0.603 12.304 1.00 84.31 97 LYS A CA 1
ATOM 756 C C . LYS A 1 97 ? -4.412 0.276 13.584 1.00 84.31 97 LYS A C 1
ATOM 758 O O . LYS A 1 97 ? -5.632 0.415 13.658 1.00 84.31 97 LYS A O 1
ATOM 763 N N . GLN A 1 98 ? -3.677 -0.112 14.619 1.00 76.31 98 GLN A N 1
ATOM 764 C CA . GLN A 1 98 ? -4.254 -0.328 15.937 1.00 76.31 98 GLN A CA 1
ATOM 765 C C . GLN A 1 98 ? -4.535 1.023 16.608 1.00 76.31 98 GLN A C 1
ATOM 767 O O . GLN A 1 98 ? -3.630 1.841 16.788 1.00 76.31 98 GLN A O 1
ATOM 772 N N . GLU A 1 99 ? -5.780 1.264 17.022 1.00 68.06 99 GLU A N 1
ATOM 773 C CA . GLU A 1 99 ? -6.106 2.444 17.821 1.00 68.06 99 GLU A CA 1
ATOM 774 C C . GLU A 1 99 ? -5.478 2.330 19.213 1.00 68.06 99 GLU A C 1
ATOM 776 O O . GLU A 1 99 ? -5.843 1.486 20.034 1.00 68.06 99 GLU A O 1
ATOM 781 N N . ARG A 1 100 ? -4.511 3.204 19.500 1.00 69.75 100 ARG A N 1
ATOM 782 C CA . ARG A 1 100 ? -3.909 3.304 20.830 1.00 69.75 100 ARG A CA 1
ATOM 783 C C . ARG A 1 100 ? -4.831 4.118 21.742 1.00 69.75 100 ARG A C 1
ATOM 785 O O . ARG A 1 100 ? -5.218 5.229 21.392 1.00 69.75 100 ARG A O 1
ATOM 792 N N . LYS A 1 101 ? -5.118 3.602 22.943 1.00 65.56 101 LYS A N 1
ATOM 793 C CA . LYS A 1 101 ? -6.054 4.187 23.930 1.00 65.56 101 LYS A CA 1
ATOM 794 C C . LYS A 1 101 ? -5.853 5.699 24.169 1.00 65.56 101 LYS A C 1
ATOM 796 O O . LYS A 1 101 ? -6.817 6.453 24.132 1.00 65.56 101 LYS A O 1
ATOM 801 N N . GLY A 1 102 ? -4.601 6.154 24.269 1.00 63.09 102 GLY A N 1
ATOM 802 C CA . GLY A 1 102 ? -4.273 7.576 24.467 1.00 63.09 102 GLY A CA 1
ATOM 803 C C . GLY A 1 102 ? -4.495 8.491 23.250 1.00 63.09 102 GLY A C 1
ATOM 804 O O . GLY A 1 102 ? -4.566 9.704 23.410 1.00 63.09 102 GLY A O 1
ATOM 805 N N . HIS A 1 103 ? -4.617 7.949 22.032 1.00 65.69 103 HIS A N 1
ATOM 806 C CA . HIS A 1 103 ? -5.021 8.737 20.861 1.00 65.69 103 HIS A CA 1
ATOM 807 C C . HIS A 1 103 ? -6.527 9.021 20.896 1.00 65.69 103 HIS A C 1
ATOM 809 O O . HIS A 1 103 ? -6.945 10.137 20.603 1.00 65.69 103 HIS A O 1
ATOM 815 N N . ARG A 1 104 ? -7.329 8.041 21.339 1.00 62.44 104 ARG A N 1
ATOM 816 C CA . ARG A 1 104 ? -8.782 8.191 21.490 1.00 62.44 104 ARG A CA 1
ATOM 817 C C . ARG A 1 104 ? -9.131 9.310 22.470 1.00 62.44 104 ARG A C 1
ATOM 819 O O . ARG A 1 104 ? -9.929 10.174 22.141 1.00 62.44 104 ARG A O 1
ATOM 826 N N . GLU A 1 105 ? -8.464 9.333 23.622 1.00 69.75 105 GLU A N 1
ATOM 827 C CA . GLU A 1 105 ? -8.665 10.348 24.668 1.00 69.75 105 GLU A CA 1
ATOM 828 C C . GLU A 1 105 ? -8.322 11.767 24.183 1.00 69.75 105 GLU A C 1
ATOM 830 O O . GLU A 1 105 ? -9.066 12.707 24.449 1.00 69.75 105 GLU A O 1
ATOM 835 N N . LYS A 1 106 ? -7.243 11.929 23.402 1.00 71.75 106 LYS A N 1
ATOM 836 C CA . LYS A 1 106 ? -6.885 13.231 22.818 1.00 71.75 106 LYS A CA 1
ATOM 837 C C . LYS A 1 106 ? -7.882 13.699 21.764 1.00 71.75 106 LYS A C 1
ATOM 839 O O . LYS A 1 106 ? -8.230 14.873 21.762 1.00 71.75 106 LYS A O 1
ATOM 844 N N . VAL A 1 107 ? -8.337 12.810 20.878 1.00 74.19 107 VAL A N 1
ATOM 845 C CA . VAL A 1 107 ? -9.344 13.155 19.860 1.00 74.19 107 VAL A CA 1
ATOM 846 C C . VAL A 1 107 ? -10.634 13.630 20.529 1.00 74.19 107 VAL A C 1
ATOM 848 O O . VAL A 1 107 ? -11.165 14.663 20.135 1.00 74.19 107 VAL A O 1
ATOM 851 N N . THR A 1 108 ? -11.084 12.940 21.581 1.00 75.19 108 THR A N 1
ATOM 852 C CA . THR A 1 108 ? -12.245 13.356 22.381 1.00 75.19 108 THR A CA 1
ATOM 853 C C . THR A 1 108 ? -12.031 14.730 23.022 1.00 75.19 108 THR A C 1
ATOM 855 O O . THR A 1 108 ? -12.867 15.608 22.847 1.00 75.19 108 THR A O 1
ATOM 858 N N . TYR A 1 109 ? -10.878 14.963 23.658 1.00 76.88 109 TYR A N 1
ATOM 859 C CA . TYR A 1 109 ? -10.538 16.256 24.264 1.00 76.88 109 TYR A CA 1
ATOM 860 C C . TYR A 1 109 ? -10.541 17.418 23.255 1.00 76.88 109 TYR A C 1
ATOM 862 O O . TYR A 1 109 ? -11.086 18.485 23.528 1.00 76.88 109 TYR A O 1
ATOM 870 N N . TYR A 1 110 ? -9.972 17.223 22.059 1.00 76.56 110 TYR A N 1
ATOM 871 C CA . TYR A 1 110 ? -10.023 18.244 21.010 1.00 76.56 110 TYR A CA 1
ATOM 872 C C . TYR A 1 110 ? -11.456 18.498 20.535 1.00 76.56 110 TYR A C 1
ATOM 874 O O . TYR A 1 110 ? -11.829 19.654 20.358 1.00 76.56 110 TYR A O 1
ATOM 882 N N . GLN A 1 111 ? -12.268 17.455 20.349 1.00 77.56 111 GLN A N 1
ATOM 883 C CA . GLN A 1 111 ? -13.666 17.628 19.948 1.00 77.56 111 GLN A CA 1
ATOM 884 C C . GLN A 1 111 ? -14.475 18.400 20.996 1.00 77.56 111 GLN A C 1
ATOM 886 O O . GLN A 1 111 ? -15.235 19.287 20.624 1.00 77.56 111 GLN A O 1
ATOM 891 N N . GLU A 1 112 ? -14.259 18.144 22.286 1.00 82.38 112 GLU A N 1
ATOM 892 C CA . GLU A 1 112 ? -14.896 18.898 23.375 1.00 82.38 112 GLU A CA 1
ATOM 893 C C . GLU A 1 112 ? -14.497 20.383 23.369 1.00 82.38 112 GLU A C 1
ATOM 895 O O . GLU A 1 112 ? -15.363 21.249 23.491 1.00 82.38 112 GLU A O 1
ATOM 900 N N . ILE A 1 113 ? -13.214 20.700 23.151 1.00 80.12 113 ILE A N 1
ATOM 901 C CA . ILE A 1 113 ? -12.739 22.093 23.056 1.00 80.12 113 ILE A CA 1
ATOM 902 C C . ILE A 1 113 ? -13.376 22.823 21.870 1.00 80.12 113 ILE A C 1
ATOM 904 O O . ILE A 1 113 ? -13.847 23.952 22.016 1.00 80.12 113 ILE A O 1
ATOM 908 N N . TRP A 1 114 ? -13.395 22.194 20.692 1.00 72.56 114 TRP A N 1
ATOM 909 C CA . TRP A 1 114 ? -13.904 22.833 19.477 1.00 72.56 114 TRP A CA 1
ATOM 910 C C . TRP A 1 114 ? -15.428 22.991 19.490 1.00 72.56 114 TRP A C 1
ATOM 912 O O . TRP A 1 114 ? -15.927 23.984 18.971 1.00 72.56 114 TRP A O 1
ATOM 922 N N . VAL A 1 115 ? -16.161 22.073 20.128 1.00 73.44 115 VAL A N 1
ATOM 923 C CA . VAL A 1 115 ? -17.616 22.186 20.328 1.00 73.44 115 VAL A CA 1
ATOM 924 C C . VAL A 1 115 ? -17.962 23.224 21.399 1.00 73.44 115 VAL A C 1
ATOM 926 O O . VAL A 1 115 ? -18.951 23.926 21.252 1.00 73.44 115 VAL A O 1
ATOM 929 N N . SER A 1 116 ? -17.145 23.377 22.446 1.00 73.00 116 SER A N 1
ATOM 930 C CA . SER A 1 116 ? -17.366 24.380 23.502 1.00 73.00 116 SER A CA 1
ATOM 931 C C . SER A 1 116 ? -17.059 25.823 23.075 1.00 73.00 116 SER A C 1
ATOM 933 O O . SER A 1 116 ? -17.371 26.748 23.825 1.00 73.00 116 SER A O 1
ATOM 935 N N . THR A 1 117 ? -16.404 26.024 21.928 1.00 70.81 117 THR A N 1
ATOM 936 C CA . THR A 1 117 ? -16.028 27.359 21.419 1.00 70.81 117 THR A CA 1
ATOM 937 C C . THR A 1 117 ? -16.977 27.856 20.312 1.00 70.81 117 THR A C 1
ATOM 939 O O . THR A 1 117 ? -16.838 28.994 19.866 1.00 70.81 117 THR A O 1
ATOM 942 N N . ALA A 1 118 ? -17.929 27.022 19.871 1.00 55.31 118 ALA A N 1
ATOM 943 C CA . ALA A 1 118 ? -18.972 27.352 18.893 1.00 55.31 118 ALA A CA 1
ATOM 944 C C . ALA A 1 118 ? -20.281 27.753 19.589 1.00 55.31 118 ALA A C 1
ATOM 946 O O . ALA A 1 118 ? -20.975 28.640 19.042 1.00 55.31 118 ALA A O 1
#

Secondary structure (DSSP, 8-state):
---SSHHHHHHHHHHHHTTS-SHHHHHHHHHHHHHHHHHHHHHHHHHHHHHT--GGGB-HHHHHHHHHHHHHHHHTTS---HHHHHHHTTTTTT-BPP--HHHHHHHHHHHHHHHHT-